Protein AF-S7Q0F7-F1 (afdb_monomer_lite)

InterPro domains:
  IPR026071 Glycosyl hydrolase family 99 [PF16317] (2-95)
  IPR026071 Glycosyl hydrolase family 99 [PTHR13572] (1-94)

pLDDT: mean 85.41, std 10.83, range [48.62, 97.38]

Structure (mmCIF, N/CA/C/O backbone):
data_AF-S7Q0F7-F1
#
_entry.id   AF-S7Q0F7-F1
#
loop_
_atom_site.group_PDB
_atom_site.id
_atom_site.type_symbol
_atom_site.label_atom_id
_atom_site.label_alt_id
_atom_site.label_comp_id
_atom_site.label_asym_id
_atom_site.label_entity_id
_atom_site.label_seq_id
_atom_site.pdbx_PDB_ins_code
_atom_site.Cartn_x
_atom_site.Cartn_y
_atom_site.Cartn_z
_atom_site.occupancy
_atom_site.B_iso_or_equiv
_atom_site.auth_seq_id
_atom_site.auth_comp_id
_atom_site.auth_asym_id
_atom_site.auth_atom_id
_atom_site.pdbx_PDB_model_num
ATOM 1 N N . MET A 1 1 ? 11.234 -5.419 -12.479 1.00 66.25 1 MET A N 1
ATOM 2 C CA . MET A 1 1 ? 10.681 -4.992 -13.775 1.00 66.25 1 MET A CA 1
ATOM 3 C C . MET A 1 1 ? 10.605 -6.228 -14.640 1.00 66.25 1 MET A C 1
ATOM 5 O O . MET A 1 1 ? 11.623 -6.896 -14.781 1.00 66.25 1 MET A O 1
ATOM 9 N N . VAL A 1 2 ? 9.409 -6.587 -15.098 1.00 72.50 2 VAL A N 1
ATOM 10 C CA . VAL A 1 2 ? 9.224 -7.758 -15.961 1.00 72.50 2 VAL A CA 1
ATOM 11 C C . VAL A 1 2 ? 9.610 -7.333 -17.380 1.00 72.50 2 VAL A C 1
ATOM 13 O O . VAL A 1 2 ? 9.079 -6.324 -17.850 1.00 72.50 2 VAL A O 1
ATOM 16 N N . PRO A 1 3 ? 10.566 -8.010 -18.039 1.00 83.06 3 PRO A N 1
ATOM 17 C CA . PRO A 1 3 ? 10.947 -7.662 -19.401 1.00 83.06 3 PRO A CA 1
ATOM 18 C C . PRO A 1 3 ? 9.772 -7.888 -20.354 1.00 83.06 3 PRO A C 1
ATOM 20 O O . PRO A 1 3 ? 8.900 -8.726 -20.108 1.00 83.06 3 PRO A O 1
ATOM 23 N N . HIS A 1 4 ? 9.762 -7.157 -21.466 1.00 88.19 4 HIS A N 1
ATOM 24 C CA . HIS A 1 4 ? 8.824 -7.462 -22.537 1.00 88.19 4 HIS A CA 1
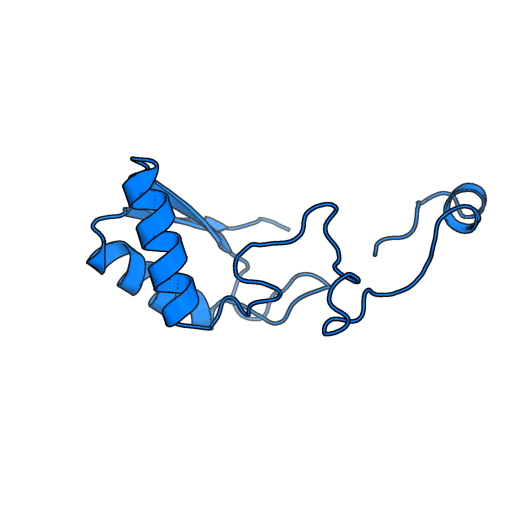ATOM 25 C C . HIS A 1 4 ? 9.093 -8.888 -23.053 1.00 88.19 4 HIS A C 1
ATOM 27 O O . HIS A 1 4 ? 10.245 -9.304 -23.166 1.00 88.19 4 HIS A O 1
ATOM 33 N N . TRP A 1 5 ? 8.034 -9.642 -23.357 1.00 90.44 5 TRP A N 1
ATOM 34 C CA . TRP A 1 5 ? 8.135 -11.057 -23.740 1.00 90.44 5 TRP A CA 1
ATOM 35 C C . TRP A 1 5 ? 8.909 -11.277 -25.054 1.00 90.44 5 TRP A C 1
ATOM 37 O O . TRP A 1 5 ? 9.568 -12.299 -25.213 1.00 90.44 5 TRP A O 1
ATOM 47 N N . ASP A 1 6 ? 8.853 -10.315 -25.981 1.00 93.62 6 ASP A N 1
ATOM 48 C CA . ASP A 1 6 ? 9.721 -10.252 -27.165 1.00 93.62 6 ASP A CA 1
ATOM 49 C C . ASP A 1 6 ? 11.067 -9.587 -26.803 1.00 93.62 6 ASP A C 1
ATOM 51 O O . ASP A 1 6 ? 11.067 -8.401 -26.435 1.00 93.62 6 ASP A O 1
ATOM 55 N N . PRO A 1 7 ? 12.207 -10.294 -26.948 1.00 89.75 7 PRO A N 1
ATOM 56 C CA . PRO A 1 7 ? 13.535 -9.768 -26.639 1.00 89.75 7 PRO A CA 1
ATOM 57 C C . PRO A 1 7 ? 13.940 -8.539 -27.462 1.00 89.75 7 PRO A C 1
ATOM 59 O O . PRO A 1 7 ? 14.650 -7.677 -26.945 1.00 89.75 7 PRO A O 1
ATOM 62 N N . ILE A 1 8 ? 13.497 -8.440 -28.722 1.00 91.44 8 ILE A N 1
ATOM 63 C CA . ILE A 1 8 ? 13.833 -7.314 -29.609 1.00 91.44 8 ILE A CA 1
ATOM 64 C C . ILE A 1 8 ? 13.200 -6.039 -29.060 1.00 91.44 8 ILE A C 1
ATOM 66 O O . ILE A 1 8 ? 13.851 -5.001 -28.950 1.00 91.44 8 ILE A O 1
ATOM 70 N N . ILE A 1 9 ? 11.934 -6.141 -28.661 1.00 88.50 9 ILE A N 1
ATOM 71 C CA . ILE A 1 9 ? 11.194 -5.038 -28.057 1.00 88.50 9 ILE A CA 1
ATOM 72 C C . ILE A 1 9 ? 11.755 -4.734 -26.662 1.00 88.50 9 ILE A C 1
ATOM 74 O O . ILE A 1 9 ? 11.980 -3.570 -26.338 1.00 88.50 9 ILE A O 1
ATOM 78 N N . SER A 1 10 ? 12.069 -5.753 -25.854 1.00 86.88 10 SER A N 1
ATOM 79 C CA . SER A 1 10 ? 12.635 -5.557 -24.512 1.00 86.88 10 SER A CA 1
ATOM 80 C C . SER A 1 10 ? 13.952 -4.779 -24.528 1.00 86.88 10 SER A C 1
ATOM 82 O O . SER A 1 10 ? 14.172 -3.961 -23.640 1.00 86.88 10 SER A O 1
ATOM 84 N N . ALA A 1 11 ? 14.806 -4.995 -25.534 1.00 87.56 11 ALA A N 1
ATOM 85 C CA . ALA A 1 11 ? 16.080 -4.289 -25.675 1.00 87.56 11 ALA A CA 1
ATOM 86 C C . ALA A 1 11 ? 15.922 -2.783 -25.966 1.00 87.56 11 ALA A C 1
ATOM 88 O O . ALA A 1 11 ? 16.869 -2.023 -25.774 1.00 87.56 11 ALA A O 1
ATOM 89 N N . SER A 1 12 ? 14.741 -2.346 -26.421 1.00 88.88 12 SER A N 1
ATOM 90 C CA . SER A 1 12 ? 14.444 -0.929 -26.680 1.00 88.88 12 SER A CA 1
ATOM 91 C C . SER A 1 12 ? 14.020 -0.144 -25.430 1.00 88.88 12 SER A C 1
ATOM 93 O O . SER A 1 12 ? 14.009 1.086 -25.459 1.00 88.88 12 SER A O 1
ATOM 95 N N . TYR 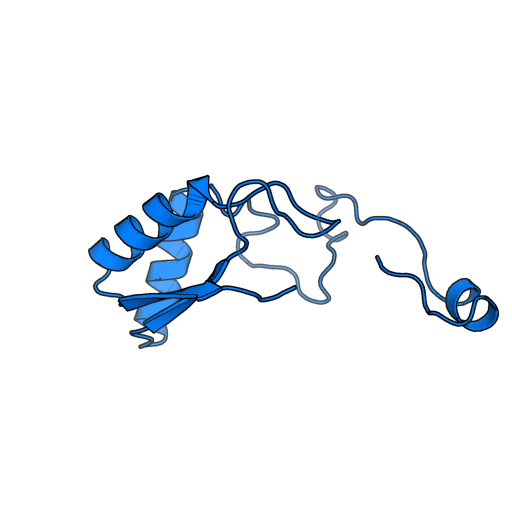A 1 13 ? 13.702 -0.833 -24.328 1.00 84.56 13 TYR A N 1
ATOM 96 C CA . TYR A 1 13 ? 13.287 -0.217 -23.069 1.00 84.56 13 TYR A CA 1
ATOM 97 C C . TYR A 1 13 ? 14.432 -0.158 -22.057 1.00 84.56 13 TYR A C 1
ATOM 99 O O . TYR A 1 13 ? 15.317 -1.017 -22.028 1.00 84.56 13 TYR A O 1
ATOM 107 N N . ALA A 1 14 ? 14.393 0.853 -21.183 1.00 82.69 14 ALA A N 1
ATOM 108 C CA . ALA A 1 14 ? 15.300 0.924 -20.045 1.00 82.69 14 ALA A CA 1
ATOM 109 C C . ALA A 1 14 ? 15.185 -0.358 -19.212 1.00 82.69 14 ALA A C 1
ATOM 111 O O . ALA A 1 14 ? 14.086 -0.859 -18.985 1.00 82.69 14 ALA A O 1
ATOM 112 N N . CYS A 1 15 ? 16.320 -0.883 -18.762 1.00 72.31 15 CYS A N 1
ATOM 113 C CA . CYS A 1 15 ? 16.400 -2.096 -17.959 1.00 72.31 15 CYS A CA 1
ATOM 114 C C . CYS A 1 15 ? 17.141 -1.798 -16.653 1.00 72.31 15 CYS A C 1
ATOM 116 O O . CYS A 1 15 ? 18.107 -1.038 -16.641 1.00 72.31 15 CYS A O 1
ATOM 118 N N . GLY A 1 16 ? 16.694 -2.404 -15.554 1.00 76.81 16 GLY A N 1
ATOM 119 C CA . GLY A 1 16 ? 17.247 -2.173 -14.219 1.00 76.81 16 GLY A CA 1
ATOM 120 C C . GLY A 1 16 ? 16.174 -2.162 -13.134 1.00 76.81 16 GLY A C 1
ATOM 121 O O . GLY A 1 16 ? 14.981 -2.305 -13.410 1.00 76.81 16 GLY A O 1
ATOM 122 N N . ARG A 1 17 ? 16.608 -2.025 -11.880 1.00 78.06 17 ARG A N 1
ATOM 123 C CA . ARG A 1 17 ? 15.733 -1.740 -10.738 1.00 78.06 17 ARG A CA 1
ATOM 124 C C . ARG A 1 17 ? 15.894 -0.268 -10.370 1.00 78.06 17 ARG A C 1
ATOM 126 O O . ARG A 1 17 ? 17.016 0.230 -10.354 1.00 78.06 17 ARG A O 1
ATOM 133 N N . HIS A 1 18 ? 14.781 0.380 -10.052 1.00 81.50 18 HIS A N 1
ATOM 134 C CA . HIS A 1 18 ? 14.799 1.684 -9.398 1.00 81.50 18 HIS A CA 1
ATOM 135 C C . HIS A 1 18 ? 15.546 1.580 -8.062 1.00 81.50 18 HIS A C 1
ATOM 137 O O . HIS A 1 18 ? 15.435 0.562 -7.373 1.00 81.50 18 HIS A O 1
ATOM 143 N N . SER A 1 19 ? 16.302 2.616 -7.710 1.00 73.38 19 SER A N 1
ATOM 144 C CA . SER A 1 19 ? 17.099 2.708 -6.486 1.00 73.38 19 SER A CA 1
ATOM 145 C C . SER A 1 19 ? 16.663 3.909 -5.629 1.00 73.38 19 SER A C 1
ATOM 147 O O . SER A 1 19 ? 17.347 4.941 -5.595 1.00 73.38 19 SER A O 1
ATOM 149 N N . PRO A 1 20 ? 15.553 3.787 -4.874 1.00 66.56 20 PRO A N 1
ATOM 150 C CA . PRO A 1 20 ? 15.279 4.694 -3.760 1.00 66.56 20 PRO A CA 1
ATOM 151 C C . PRO A 1 20 ? 16.445 4.554 -2.759 1.00 66.56 20 PRO A C 1
ATOM 153 O O . PRO A 1 20 ? 16.802 3.421 -2.432 1.00 66.56 20 PRO A O 1
ATOM 156 N N . PRO A 1 21 ? 17.102 5.640 -2.304 1.00 61.62 21 PRO A N 1
ATOM 157 C CA . PRO A 1 21 ? 16.498 6.925 -1.960 1.00 61.62 21 PRO A CA 1
ATOM 158 C C . PRO A 1 21 ? 16.854 8.088 -2.900 1.00 61.62 21 PRO A C 1
ATOM 160 O O . PRO A 1 21 ? 16.732 9.243 -2.489 1.00 61.62 21 PRO A O 1
ATOM 163 N N . HIS A 1 22 ? 17.291 7.847 -4.145 1.00 64.38 22 HIS A N 1
ATOM 164 C CA . HIS A 1 22 ? 17.405 8.963 -5.088 1.00 64.38 22 HIS A CA 1
ATOM 165 C C . HIS A 1 22 ? 15.990 9.537 -5.322 1.00 64.38 22 HIS A C 1
ATOM 167 O O . HIS A 1 22 ? 15.121 8.805 -5.796 1.00 64.38 22 HIS A O 1
ATOM 173 N N . PRO A 1 23 ? 15.716 10.819 -5.003 1.00 62.41 23 PRO A N 1
ATOM 174 C CA . PRO A 1 23 ? 14.353 11.346 -4.843 1.00 62.41 23 PRO A CA 1
ATOM 175 C C . PRO A 1 23 ? 13.520 11.403 -6.134 1.00 62.41 23 PRO A C 1
ATOM 177 O O . PRO A 1 23 ? 12.423 11.932 -6.130 1.00 62.41 23 PRO A O 1
ATOM 180 N N . HIS A 1 24 ? 14.036 10.907 -7.256 1.00 68.44 24 HIS A N 1
ATOM 181 C CA . HIS A 1 24 ? 13.334 10.855 -8.542 1.00 68.44 24 HIS A CA 1
ATOM 182 C C . HIS A 1 24 ? 13.395 9.456 -9.181 1.00 68.44 24 HIS A C 1
ATOM 184 O O . HIS A 1 24 ? 12.987 9.300 -10.326 1.00 68.44 24 HIS A O 1
ATOM 190 N N . ASP A 1 25 ? 13.923 8.448 -8.475 1.00 82.31 25 ASP A N 1
ATOM 191 C CA . ASP A 1 25 ? 14.065 7.085 -8.992 1.00 82.31 25 ASP A CA 1
ATOM 192 C C . ASP A 1 25 ? 13.134 6.118 -8.249 1.00 82.31 25 ASP A C 1
ATOM 194 O O . ASP A 1 25 ? 13.543 5.347 -7.378 1.00 82.31 25 ASP A O 1
ATOM 198 N N . LEU A 1 26 ? 11.843 6.214 -8.579 1.00 82.75 26 LEU A N 1
ATOM 199 C CA . LEU A 1 26 ? 10.782 5.341 -8.083 1.00 82.75 26 LEU A CA 1
ATOM 200 C C . LEU A 1 26 ? 10.172 4.552 -9.240 1.00 82.75 26 LEU A C 1
ATOM 202 O O . LEU A 1 26 ? 10.055 5.053 -10.355 1.00 82.75 26 LEU A O 1
ATOM 206 N N . GLY A 1 27 ? 9.679 3.348 -8.941 1.00 85.19 27 GLY A N 1
ATOM 207 C CA . GLY A 1 27 ? 8.874 2.538 -9.866 1.00 85.19 27 GLY A CA 1
ATOM 208 C C . GLY A 1 27 ? 7.454 3.065 -10.073 1.00 85.19 27 GLY A C 1
ATOM 209 O O . GLY A 1 27 ? 6.510 2.283 -10.092 1.00 85.19 27 GLY A O 1
ATOM 210 N N . SER A 1 28 ? 7.295 4.382 -10.168 1.00 85.31 28 SER A N 1
ATOM 211 C CA . SER A 1 28 ? 6.026 5.087 -10.316 1.00 85.31 28 SER A CA 1
ATOM 212 C C . SER A 1 28 ? 6.230 6.302 -11.214 1.00 85.31 28 SER A C 1
ATOM 214 O O . SER A 1 28 ? 7.236 6.999 -11.108 1.00 85.31 28 SER A O 1
ATOM 216 N N . SER A 1 29 ? 5.253 6.593 -12.073 1.00 89.38 29 SER A N 1
ATOM 217 C CA . SER A 1 29 ? 5.238 7.836 -12.858 1.00 89.38 29 SER A CA 1
ATOM 218 C C . SER A 1 29 ? 4.926 9.075 -12.009 1.00 89.38 29 SER A C 1
ATOM 220 O O . SER A 1 29 ? 5.143 10.193 -12.468 1.00 89.38 29 SER A O 1
ATOM 222 N N . PHE A 1 30 ? 4.417 8.883 -10.789 1.00 88.38 30 PHE A N 1
ATOM 223 C CA . PHE A 1 30 ? 4.082 9.944 -9.840 1.00 88.38 30 PHE A CA 1
ATOM 224 C C . PHE A 1 30 ? 4.966 9.861 -8.600 1.00 88.38 30 PHE A C 1
ATOM 226 O O . PHE A 1 30 ? 5.263 8.766 -8.112 1.00 88.38 30 PHE A O 1
ATOM 233 N N . TYR A 1 31 ? 5.329 11.024 -8.063 1.00 87.81 31 TYR A N 1
ATOM 234 C CA . TYR A 1 31 ? 5.985 11.119 -6.767 1.00 87.81 31 TYR A CA 1
ATOM 235 C C . TYR A 1 31 ? 4.939 11.272 -5.660 1.00 87.81 31 TYR A C 1
ATOM 237 O O . TYR A 1 31 ? 3.999 12.053 -5.797 1.00 87.81 31 TYR A O 1
ATOM 245 N N . LEU A 1 32 ? 5.092 10.503 -4.584 1.00 89.19 32 LEU A N 1
ATOM 246 C CA . LEU A 1 32 ? 4.149 10.469 -3.467 1.00 89.19 32 LEU A CA 1
ATOM 247 C C . LEU A 1 32 ? 4.452 11.614 -2.495 1.00 89.19 32 LEU A C 1
ATOM 249 O O . LEU A 1 32 ? 5.618 11.884 -2.213 1.00 89.19 32 LEU A O 1
ATOM 253 N N . GLU A 1 33 ? 3.419 12.250 -1.940 1.00 91.06 33 GLU A N 1
ATOM 254 C CA . GLU A 1 33 ? 3.581 13.319 -0.939 1.00 91.06 33 GLU A CA 1
ATOM 255 C C . GLU A 1 33 ? 4.296 12.820 0.328 1.00 91.06 33 GLU A C 1
ATOM 257 O O . GLU A 1 33 ? 5.164 13.504 0.863 1.00 91.06 33 GLU A O 1
ATOM 262 N N . LEU A 1 34 ? 4.026 11.573 0.729 1.00 90.50 34 LEU A N 1
ATOM 263 C CA . LEU A 1 34 ? 4.701 10.888 1.839 1.00 90.50 34 LEU A CA 1
ATOM 264 C C . LEU A 1 34 ? 6.105 10.359 1.478 1.00 90.50 34 LEU A C 1
ATOM 266 O O . LEU A 1 34 ? 6.758 9.720 2.301 1.00 90.50 34 LEU A O 1
ATOM 270 N N . GLY A 1 35 ? 6.581 10.601 0.252 1.00 89.25 35 GLY A N 1
ATOM 271 C CA . GLY A 1 35 ? 7.853 10.085 -0.249 1.00 89.25 35 GLY A CA 1
ATOM 272 C C . GLY A 1 35 ? 7.887 8.553 -0.387 1.00 89.25 35 GLY A C 1
ATOM 273 O O . GLY A 1 35 ? 6.843 7.898 -0.395 1.00 89.25 35 GLY A O 1
ATOM 274 N N . PRO A 1 36 ? 9.079 7.949 -0.548 1.00 88.94 36 PRO A N 1
ATOM 275 C CA . PRO A 1 36 ? 9.245 6.499 -0.505 1.00 88.94 36 PRO A CA 1
ATOM 276 C C . PRO A 1 36 ? 9.084 5.987 0.932 1.00 88.94 36 PRO A C 1
ATOM 278 O O . PRO A 1 36 ? 10.038 5.986 1.709 1.00 88.94 36 PRO A O 1
ATOM 281 N N . TYR A 1 37 ? 7.874 5.556 1.277 1.00 89.81 37 TYR A N 1
ATOM 282 C CA . TYR A 1 37 ? 7.538 5.034 2.600 1.00 89.81 37 TYR A CA 1
ATOM 283 C C . TYR A 1 37 ? 7.504 3.500 2.646 1.00 89.81 37 TYR A C 1
ATOM 285 O O . TYR A 1 37 ? 7.323 2.825 1.631 1.00 89.81 37 TYR A O 1
ATOM 293 N N . GLY A 1 38 ? 7.640 2.947 3.853 1.00 87.12 38 GLY A N 1
ATOM 294 C CA . GLY A 1 38 ? 7.386 1.535 4.134 1.00 87.12 38 GLY A CA 1
ATOM 295 C C . GLY A 1 38 ? 5.958 1.335 4.634 1.00 87.12 38 GLY A C 1
ATOM 296 O O . GLY A 1 38 ? 5.518 2.030 5.544 1.00 87.12 38 GLY A O 1
ATOM 297 N N . SER A 1 39 ? 5.228 0.368 4.079 1.00 87.50 39 SER A N 1
ATOM 298 C CA . SER A 1 39 ? 3.841 0.082 4.492 1.00 87.50 39 SER A CA 1
ATOM 299 C C . SER A 1 39 ? 3.711 -0.463 5.922 1.00 87.50 39 SER A C 1
ATOM 301 O O . SER A 1 39 ? 2.601 -0.572 6.430 1.00 87.50 39 SER A O 1
ATOM 303 N N . TRP A 1 40 ? 4.827 -0.821 6.562 1.00 85.31 40 TRP A N 1
ATOM 304 C CA . TRP A 1 40 ? 4.884 -1.252 7.960 1.00 85.31 40 TRP A CA 1
ATOM 305 C C . TRP A 1 40 ? 4.947 -0.091 8.959 1.00 85.31 40 TRP A C 1
ATOM 307 O O . TRP A 1 40 ? 4.842 -0.325 10.162 1.00 85.31 40 TRP A O 1
ATOM 317 N N . ASP A 1 41 ? 5.168 1.142 8.494 1.00 92.31 41 ASP A N 1
ATOM 318 C CA . ASP A 1 41 ? 5.282 2.301 9.372 1.00 92.31 41 ASP A CA 1
ATOM 319 C C . ASP A 1 41 ? 3.894 2.689 9.928 1.00 92.31 41 ASP A C 1
ATOM 321 O O . ASP A 1 41 ? 2.978 2.994 9.154 1.00 92.31 41 ASP A O 1
ATOM 325 N N . PRO A 1 42 ? 3.703 2.685 11.260 1.00 92.19 42 PRO A N 1
ATOM 326 C CA . PRO A 1 42 ? 2.414 2.996 11.864 1.00 92.19 42 PRO A CA 1
ATOM 327 C C . PRO A 1 42 ? 1.952 4.438 11.616 1.00 92.19 42 PRO A C 1
ATOM 329 O O . PRO A 1 42 ? 0.744 4.673 11.575 1.00 92.19 42 PRO A O 1
ATOM 332 N N . ASP A 1 43 ? 2.860 5.402 11.450 1.00 94.69 43 ASP A N 1
ATOM 333 C CA . ASP A 1 43 ? 2.478 6.791 11.171 1.00 94.69 43 ASP A CA 1
ATOM 334 C C . ASP A 1 43 ? 1.927 6.926 9.750 1.00 94.69 43 ASP A C 1
ATOM 336 O O . ASP A 1 43 ? 0.910 7.585 9.531 1.00 94.69 43 ASP A O 1
ATOM 340 N N . ILE A 1 44 ? 2.510 6.189 8.805 1.00 95.56 44 ILE A N 1
ATOM 341 C CA . ILE A 1 44 ? 2.020 6.098 7.427 1.00 95.56 44 ILE A CA 1
ATOM 342 C C . ILE A 1 44 ? 0.656 5.405 7.363 1.00 95.56 44 ILE A C 1
ATOM 344 O O . ILE A 1 44 ? -0.235 5.854 6.640 1.00 95.56 44 ILE A O 1
ATOM 348 N N . LEU A 1 45 ? 0.449 4.334 8.139 1.00 94.81 45 LEU A N 1
ATOM 349 C CA . LEU A 1 45 ? -0.856 3.671 8.216 1.00 94.81 45 LEU A CA 1
ATOM 350 C C . LEU A 1 45 ? -1.946 4.621 8.722 1.00 94.81 45 LEU A C 1
ATOM 352 O O . LEU A 1 45 ? -3.035 4.660 8.150 1.00 94.81 45 LEU A O 1
ATOM 356 N N . ARG A 1 46 ? -1.658 5.408 9.765 1.00 96.12 46 ARG A N 1
ATOM 357 C CA . ARG A 1 46 ? -2.593 6.418 10.284 1.00 96.12 46 ARG A CA 1
ATOM 358 C C . ARG A 1 46 ? -2.902 7.484 9.245 1.00 96.12 46 ARG A C 1
ATOM 360 O O . ARG A 1 46 ? -4.068 7.822 9.069 1.00 96.12 46 ARG A O 1
ATOM 367 N N . GLU A 1 47 ? -1.884 7.965 8.542 1.00 97.06 47 GLU A N 1
ATOM 368 C CA . GLU A 1 47 ? -2.045 8.967 7.492 1.00 97.06 47 GLU A CA 1
ATOM 369 C C . GLU A 1 47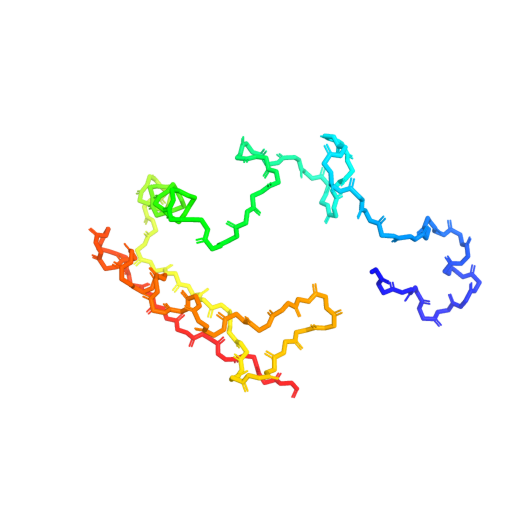 ? -2.936 8.453 6.353 1.00 97.06 47 GLU A C 1
ATOM 371 O O . GLU A 1 47 ? -3.881 9.126 5.946 1.00 97.06 47 GLU A O 1
ATOM 376 N N . HIS A 1 48 ? -2.747 7.207 5.913 1.00 96.69 48 HIS A N 1
ATOM 377 C CA . HIS A 1 48 ? -3.642 6.587 4.936 1.00 96.69 48 HIS A CA 1
ATOM 378 C C . HIS A 1 48 ? -5.085 6.456 5.438 1.00 96.69 48 HIS A C 1
ATOM 380 O O . HIS A 1 48 ? -6.019 6.714 4.678 1.00 96.69 48 HIS A O 1
ATOM 386 N N . MET A 1 49 ? -5.307 6.095 6.707 1.00 96.50 49 MET A N 1
ATOM 387 C CA . MET A 1 49 ? -6.668 6.060 7.256 1.00 96.50 49 MET A CA 1
ATOM 388 C C . MET A 1 49 ? -7.288 7.4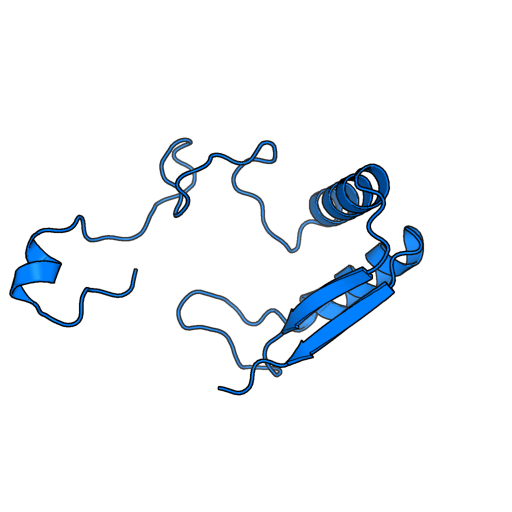61 7.327 1.00 96.50 49 MET A C 1
ATOM 390 O O . MET A 1 49 ? -8.472 7.607 7.020 1.00 96.50 49 MET A O 1
ATOM 394 N N . THR A 1 50 ? -6.509 8.495 7.661 1.00 97.19 50 THR A N 1
ATOM 395 C CA . THR A 1 50 ? -6.949 9.899 7.597 1.00 97.19 50 THR A CA 1
ATOM 396 C C . THR A 1 50 ? -7.384 10.269 6.179 1.00 97.19 50 THR A C 1
ATOM 398 O O . THR A 1 50 ? -8.513 10.721 5.995 1.00 97.19 50 THR A O 1
ATOM 401 N N . GLN A 1 51 ? -6.562 9.974 5.168 1.00 97.12 51 GLN A N 1
ATOM 402 C CA . GLN A 1 51 ? -6.881 10.228 3.757 1.00 97.12 51 GLN A CA 1
ATOM 403 C C . GLN A 1 51 ? -8.180 9.531 3.320 1.00 97.12 51 GLN A C 1
ATOM 405 O O . GLN A 1 51 ? -9.022 10.134 2.654 1.00 97.12 51 GLN A O 1
ATOM 410 N N . LEU A 1 52 ? -8.397 8.277 3.735 1.00 97.25 52 LEU A N 1
ATOM 411 C CA . LEU A 1 52 ? -9.645 7.555 3.456 1.00 97.25 52 LEU A CA 1
ATOM 412 C C . LEU A 1 52 ? -10.862 8.236 4.102 1.00 97.25 52 LEU A C 1
ATOM 414 O O . LEU A 1 52 ? -11.916 8.336 3.469 1.00 97.25 52 LEU A O 1
ATOM 418 N N . LYS A 1 53 ? -10.730 8.740 5.336 1.00 96.50 53 LYS A N 1
ATOM 419 C CA . LYS A 1 53 ? -11.807 9.474 6.021 1.00 96.50 53 LYS A CA 1
ATOM 420 C C . LYS A 1 53 ? -12.141 10.786 5.334 1.00 96.50 53 LYS A C 1
ATOM 422 O O . LYS A 1 53 ? -13.324 11.076 5.159 1.00 96.50 53 LYS A O 1
ATOM 427 N N . GLU A 1 54 ? -11.130 11.554 4.946 1.00 97.38 54 GLU A N 1
ATOM 428 C CA . GLU A 1 54 ? -11.307 12.817 4.224 1.00 97.38 54 GLU A CA 1
ATOM 429 C C . GLU A 1 54 ? -11.960 12.597 2.855 1.00 97.38 54 GLU A C 1
ATOM 431 O O . GLU A 1 54 ? -12.815 13.379 2.441 1.00 97.38 54 GLU A O 1
ATOM 436 N N . ALA A 1 55 ? -11.649 11.475 2.202 1.00 97.38 55 ALA A N 1
ATOM 437 C CA . ALA A 1 55 ? -12.289 11.040 0.965 1.00 97.38 55 ALA A CA 1
ATOM 438 C C . ALA A 1 55 ? -13.695 10.429 1.158 1.00 97.38 55 ALA A C 1
ATOM 440 O O . ALA A 1 55 ? -14.308 9.994 0.183 1.00 97.38 55 ALA A O 1
ATOM 441 N N . ALA A 1 56 ? -14.215 10.377 2.391 1.00 96.50 56 ALA A N 1
ATOM 442 C CA . ALA A 1 56 ? -15.484 9.735 2.749 1.00 96.50 56 ALA A CA 1
ATOM 443 C C . ALA A 1 56 ? -15.576 8.245 2.348 1.00 96.50 56 ALA A C 1
ATOM 445 O O . ALA A 1 56 ? -16.659 7.725 2.071 1.00 96.50 56 ALA A O 1
ATOM 446 N N . ILE A 1 57 ? -14.442 7.539 2.350 1.00 97.06 57 ILE A N 1
ATOM 447 C CA . ILE A 1 57 ? -14.353 6.104 2.076 1.00 97.06 57 ILE A CA 1
ATOM 448 C C . ILE A 1 57 ? -14.484 5.336 3.394 1.00 97.06 57 ILE A C 1
ATOM 450 O O . ILE A 1 57 ? -13.745 5.567 4.350 1.00 97.06 57 ILE A O 1
ATOM 454 N N . SER A 1 58 ? -15.426 4.394 3.448 1.00 94.38 58 SER A N 1
ATOM 455 C CA . SER A 1 58 ? -15.704 3.585 4.642 1.00 94.38 58 SER A CA 1
ATOM 456 C C . SER A 1 58 ? -15.174 2.154 4.566 1.00 94.38 58 SER A C 1
ATOM 458 O O . SER A 1 58 ? -15.233 1.443 5.569 1.00 94.38 58 SER A O 1
ATOM 460 N N . THR A 1 59 ? -14.670 1.710 3.411 1.00 94.88 59 THR A N 1
ATOM 461 C CA . THR A 1 59 ? -14.217 0.329 3.210 1.00 94.88 59 THR A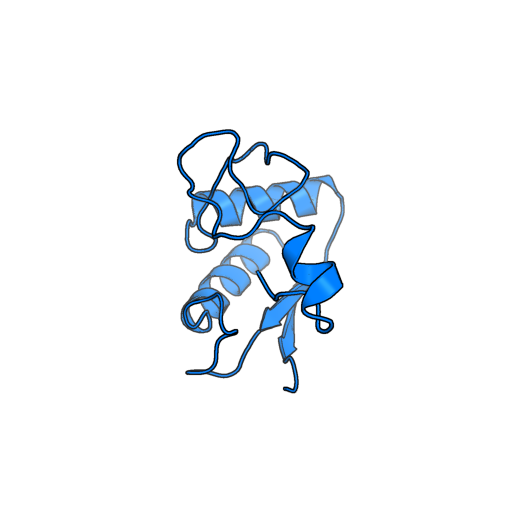 CA 1
ATOM 462 C C . THR A 1 59 ? -12.872 0.271 2.495 1.00 94.88 59 THR A C 1
ATOM 464 O O . THR A 1 59 ? -12.707 0.859 1.429 1.00 94.88 59 THR A O 1
ATOM 467 N N . LEU A 1 60 ? -11.934 -0.483 3.068 1.00 94.25 60 LEU A N 1
ATOM 468 C CA . LEU A 1 60 ? -10.624 -0.797 2.506 1.00 94.25 60 LEU A CA 1
ATOM 469 C C . LEU A 1 60 ? -10.582 -2.280 2.123 1.00 94.25 60 LEU A C 1
ATOM 471 O O . LEU A 1 60 ? -10.801 -3.145 2.969 1.00 94.25 60 LEU A O 1
ATOM 475 N N . VAL A 1 61 ? -10.266 -2.585 0.865 1.00 93.75 61 VAL A N 1
ATOM 476 C CA . VAL A 1 61 ? -9.978 -3.959 0.431 1.00 93.75 61 VAL A CA 1
ATOM 477 C C . VAL A 1 61 ? -8.465 -4.148 0.419 1.00 93.75 61 VAL A C 1
ATOM 479 O O . VAL A 1 61 ? -7.768 -3.562 -0.407 1.00 93.75 61 VAL A O 1
ATOM 482 N N . LEU A 1 62 ? -7.960 -4.946 1.355 1.00 90.19 62 LEU A N 1
ATOM 483 C CA . LEU A 1 62 ? -6.548 -5.275 1.480 1.00 90.19 62 LEU A CA 1
ATOM 484 C C . LEU A 1 62 ? -6.213 -6.448 0.562 1.00 90.19 62 LEU A C 1
ATOM 486 O O . LEU A 1 62 ? -6.764 -7.538 0.714 1.00 90.19 62 LEU A O 1
ATOM 490 N N . PHE A 1 63 ? -5.290 -6.227 -0.369 1.00 85.62 63 PHE A N 1
ATOM 491 C CA . PHE A 1 63 ? -4.735 -7.299 -1.183 1.00 85.62 63 PHE A CA 1
ATOM 492 C C . PHE A 1 63 ? -3.744 -8.112 -0.348 1.00 85.62 63 PHE A C 1
ATOM 494 O O . PHE A 1 63 ? -2.816 -7.544 0.229 1.00 85.62 63 PHE A O 1
ATOM 501 N N . TRP A 1 64 ? -3.954 -9.423 -0.267 1.00 85.44 64 TRP A N 1
ATOM 502 C CA . TRP A 1 64 ? -3.201 -10.299 0.626 1.00 85.44 64 TRP A CA 1
ATOM 503 C C . TRP A 1 64 ? -2.780 -11.595 -0.065 1.00 85.44 64 TRP A C 1
ATOM 505 O O . TRP A 1 64 ? -3.539 -12.185 -0.841 1.00 85.44 64 TRP A O 1
ATOM 515 N N . TYR A 1 65 ? -1.568 -12.036 0.268 1.00 80.69 65 TYR A N 1
ATOM 516 C CA . TYR A 1 65 ? -1.017 -13.331 -0.109 1.00 80.69 65 TYR A CA 1
ATOM 517 C C . TYR A 1 65 ? -0.988 -14.260 1.108 1.00 80.69 65 TYR A C 1
ATOM 519 O O . TYR A 1 65 ? -0.732 -13.778 2.212 1.00 80.69 65 TYR A O 1
ATOM 527 N N . PRO A 1 66 ? -1.199 -15.577 0.924 1.00 80.75 66 PRO A N 1
ATOM 528 C CA . PRO A 1 66 ? -1.099 -16.540 2.013 1.00 80.75 66 PRO A CA 1
ATOM 529 C C . PRO A 1 66 ? 0.246 -16.494 2.752 1.00 80.75 66 PRO A C 1
ATOM 531 O O . PRO A 1 66 ? 1.260 -16.117 2.158 1.00 80.75 66 PRO A O 1
ATOM 534 N N . PRO A 1 67 ? 0.300 -16.940 4.020 1.00 78.94 67 PRO A N 1
ATOM 535 C CA . PRO A 1 67 ? 1.524 -16.893 4.809 1.00 78.94 67 PRO A CA 1
ATOM 536 C C . PRO A 1 67 ? 2.666 -17.650 4.123 1.00 78.94 67 PRO A C 1
ATOM 538 O O . PRO A 1 67 ? 2.489 -18.771 3.644 1.00 78.94 67 PRO A O 1
ATOM 541 N N . GLY A 1 68 ? 3.846 -17.031 4.077 1.00 76.69 68 GLY A N 1
ATOM 542 C CA . GLY A 1 68 ? 5.024 -17.583 3.399 1.00 76.69 68 GLY A CA 1
ATOM 543 C C . GLY A 1 68 ? 5.018 -17.444 1.872 1.00 76.69 68 GLY A C 1
ATOM 544 O O . GLY A 1 68 ? 5.970 -17.888 1.235 1.00 76.69 68 GLY A O 1
ATOM 545 N N . ILE A 1 69 ? 3.989 -16.819 1.288 1.00 77.38 69 ILE A N 1
ATOM 546 C CA . ILE A 1 69 ? 3.920 -16.469 -0.133 1.00 77.38 69 ILE A CA 1
ATOM 547 C C . ILE A 1 69 ? 4.054 -14.951 -0.274 1.00 77.38 69 ILE A C 1
ATOM 549 O O . ILE A 1 69 ? 3.416 -14.182 0.442 1.00 77.38 69 ILE A O 1
ATOM 553 N N . ALA A 1 70 ? 4.877 -14.524 -1.223 1.00 77.38 70 ALA A N 1
ATOM 554 C CA . ALA A 1 70 ? 4.985 -13.141 -1.660 1.00 77.38 70 ALA A CA 1
ATOM 555 C C . ALA A 1 70 ? 5.106 -13.111 -3.187 1.00 77.38 70 ALA A C 1
ATOM 557 O O . ALA A 1 70 ? 5.395 -14.138 -3.808 1.00 77.38 70 ALA A O 1
ATOM 558 N N . ASP A 1 71 ? 4.872 -11.949 -3.793 1.00 74.62 71 ASP A N 1
ATOM 559 C CA . ASP A 1 71 ? 5.247 -11.758 -5.193 1.00 74.62 71 ASP A CA 1
ATOM 560 C C . ASP A 1 71 ? 6.785 -11.736 -5.336 1.00 74.62 71 ASP A C 1
ATOM 562 O O . ASP A 1 71 ? 7.511 -11.536 -4.361 1.00 74.62 71 ASP A O 1
ATOM 566 N N . ASP A 1 72 ? 7.300 -11.907 -6.559 1.00 72.38 72 ASP A N 1
ATOM 567 C CA . ASP A 1 72 ? 8.749 -11.908 -6.861 1.00 72.38 72 ASP A CA 1
ATOM 568 C C . ASP A 1 72 ? 9.477 -10.601 -6.463 1.00 72.38 72 ASP A C 1
ATOM 570 O O . ASP A 1 72 ? 10.700 -10.464 -6.600 1.00 72.38 72 ASP A O 1
ATOM 574 N N . ASN A 1 73 ? 8.721 -9.600 -6.019 1.00 72.94 73 ASN A N 1
ATOM 575 C CA . ASN A 1 73 ? 9.137 -8.239 -5.763 1.00 72.94 73 ASN A CA 1
ATOM 576 C C . ASN A 1 73 ? 8.985 -7.820 -4.291 1.00 72.94 73 ASN A C 1
ATOM 578 O O . ASN A 1 73 ? 9.337 -6.677 -3.984 1.00 72.94 73 ASN A O 1
ATOM 582 N N . ARG A 1 74 ? 8.490 -8.688 -3.400 1.00 66.69 74 ARG A N 1
ATOM 583 C CA . ARG A 1 74 ? 8.146 -8.339 -2.015 1.00 66.69 74 ARG A CA 1
ATOM 584 C C . ARG A 1 74 ? 8.571 -9.402 -1.013 1.00 66.69 74 ARG A C 1
ATOM 586 O O . ARG A 1 74 ? 8.700 -10.579 -1.328 1.00 66.69 74 ARG A O 1
ATOM 593 N N . ASP A 1 75 ? 8.708 -8.954 0.227 1.00 72.12 75 ASP A N 1
ATOM 594 C CA . ASP A 1 75 ? 8.739 -9.826 1.394 1.00 72.12 75 ASP A CA 1
ATOM 595 C C . ASP A 1 75 ? 7.304 -10.232 1.796 1.00 72.12 75 ASP A C 1
ATOM 597 O O . ASP A 1 75 ? 6.347 -9.513 1.473 1.00 72.12 75 ASP A O 1
ATOM 601 N N . PRO A 1 76 ? 7.116 -11.363 2.502 1.00 71.50 76 PRO A N 1
ATOM 602 C CA . PRO A 1 76 ? 5.812 -11.763 3.025 1.00 71.50 76 PRO A CA 1
ATOM 603 C C . PRO A 1 76 ? 5.182 -10.649 3.870 1.00 71.50 76 PRO A C 1
ATOM 605 O O . PRO A 1 76 ? 5.814 -10.114 4.777 1.00 71.50 76 PRO A O 1
ATOM 608 N N . SER A 1 77 ? 3.926 -10.304 3.585 1.00 75.69 77 SER A N 1
ATOM 609 C CA . SER A 1 77 ? 3.229 -9.171 4.214 1.00 75.69 77 SER A CA 1
ATOM 610 C C . SER A 1 77 ? 2.138 -9.586 5.206 1.00 75.69 77 SER A C 1
ATOM 612 O O . SER A 1 77 ? 1.339 -8.744 5.616 1.00 75.69 77 SER A O 1
ATOM 614 N N . ASP A 1 78 ? 2.062 -10.871 5.559 1.00 78.44 78 ASP A N 1
ATOM 615 C CA . ASP A 1 78 ? 1.027 -11.414 6.453 1.00 78.44 78 ASP A CA 1
ATOM 616 C C . ASP A 1 78 ? 1.059 -10.752 7.840 1.00 78.44 78 ASP A C 1
ATOM 618 O O . ASP A 1 78 ? 0.020 -10.369 8.377 1.00 78.44 78 ASP A O 1
ATOM 622 N N . ASP A 1 79 ? 2.262 -10.476 8.349 1.00 83.94 79 ASP A N 1
ATOM 623 C CA . ASP A 1 79 ? 2.480 -9.827 9.648 1.00 83.94 79 ASP A CA 1
ATOM 624 C C . ASP A 1 79 ? 1.898 -8.402 9.724 1.00 83.94 79 ASP A C 1
ATOM 626 O O . ASP A 1 79 ? 1.669 -7.877 10.815 1.00 83.94 79 ASP A O 1
ATOM 630 N N . LEU A 1 80 ? 1.635 -7.761 8.578 1.00 86.69 80 LEU A N 1
ATOM 631 C CA . LEU A 1 80 ? 1.061 -6.413 8.518 1.00 86.69 80 LEU A CA 1
ATOM 632 C C . LEU A 1 80 ? -0.462 -6.409 8.618 1.00 86.69 80 LEU A C 1
ATOM 634 O O . LEU A 1 80 ? -1.045 -5.381 8.969 1.00 86.69 80 LEU A O 1
ATOM 638 N N . VAL A 1 81 ? -1.119 -7.534 8.324 1.00 90.31 81 VAL A N 1
ATOM 639 C CA . VAL A 1 81 ? -2.584 -7.612 8.304 1.00 90.31 81 VAL A CA 1
ATOM 640 C C . VAL A 1 81 ? -3.183 -7.196 9.649 1.00 90.31 81 VAL A C 1
ATOM 642 O O . VAL A 1 81 ? -4.049 -6.319 9.631 1.00 90.31 81 VAL A O 1
ATOM 645 N N . PRO A 1 82 ? -2.723 -7.707 10.813 1.00 92.19 82 PRO A N 1
ATOM 646 C CA . PRO A 1 82 ? -3.283 -7.300 12.100 1.00 92.19 82 PRO A CA 1
ATOM 647 C C . PRO A 1 82 ? -3.169 -5.790 12.340 1.00 92.19 82 PRO A C 1
ATOM 649 O O . PRO A 1 82 ? -4.157 -5.150 12.690 1.00 92.19 82 PRO A O 1
ATOM 652 N N . ALA A 1 83 ? -2.005 -5.196 12.057 1.00 92.81 83 ALA A N 1
ATOM 653 C CA . ALA A 1 83 ? -1.776 -3.765 12.254 1.00 92.81 83 ALA A CA 1
ATOM 654 C C . ALA A 1 83 ? -2.696 -2.895 11.378 1.00 92.81 83 ALA A C 1
ATOM 656 O O . ALA A 1 83 ? -3.213 -1.870 11.833 1.00 92.81 83 ALA A O 1
ATOM 657 N N . ILE A 1 84 ? -2.942 -3.311 10.131 1.00 93.56 84 ILE A N 1
ATOM 658 C CA . ILE A 1 84 ? -3.851 -2.613 9.213 1.00 93.56 84 ILE A CA 1
ATOM 659 C C . ILE A 1 84 ? -5.300 -2.721 9.702 1.00 93.56 84 ILE A C 1
ATOM 661 O O . ILE A 1 84 ? -6.006 -1.711 9.720 1.00 93.56 84 ILE A O 1
ATOM 665 N N . LEU A 1 85 ? -5.743 -3.913 10.121 1.00 93.94 85 LEU A N 1
ATOM 666 C CA . LEU A 1 85 ? -7.099 -4.130 10.639 1.00 93.94 85 LEU A CA 1
ATOM 667 C C . LEU A 1 85 ? -7.352 -3.320 11.920 1.00 93.94 85 LEU A C 1
ATOM 669 O O . LEU A 1 85 ? -8.386 -2.658 12.030 1.00 93.94 85 LEU A O 1
ATOM 673 N N . ASP A 1 86 ? -6.390 -3.310 12.845 1.00 95.12 86 ASP A N 1
ATOM 674 C CA . ASP A 1 86 ? -6.475 -2.556 14.098 1.00 95.12 86 ASP A CA 1
ATOM 675 C C . ASP A 1 86 ? -6.537 -1.046 13.846 1.00 95.12 86 ASP A C 1
ATOM 677 O O . ASP A 1 86 ? -7.339 -0.334 14.458 1.00 95.12 86 ASP A O 1
ATOM 681 N N . THR A 1 87 ? -5.722 -0.541 12.915 1.00 96.06 87 THR A N 1
ATOM 682 C CA . THR A 1 87 ? -5.724 0.887 12.564 1.00 96.06 87 THR A CA 1
ATOM 683 C C . THR A 1 87 ? -7.020 1.267 11.842 1.00 96.06 87 THR A C 1
ATOM 685 O O . THR A 1 87 ? -7.626 2.285 12.169 1.00 96.06 87 THR A O 1
ATOM 688 N N . ALA A 1 88 ? -7.520 0.433 10.925 1.00 95.69 88 ALA A N 1
ATOM 689 C CA . ALA A 1 88 ? -8.804 0.667 10.261 1.00 95.69 88 ALA A CA 1
ATOM 690 C C . ALA A 1 88 ? -9.960 0.727 11.275 1.00 95.69 88 ALA A C 1
ATOM 692 O O . ALA A 1 88 ? -10.812 1.619 11.200 1.00 95.69 88 ALA A O 1
ATOM 693 N N . HIS A 1 89 ? -9.947 -0.161 12.275 1.00 95.88 89 HIS A N 1
ATOM 694 C CA . HIS A 1 89 ? -10.945 -0.176 13.340 1.00 95.88 89 HIS A CA 1
ATOM 695 C C . HIS A 1 89 ? -10.957 1.131 14.146 1.00 95.88 89 HIS A C 1
ATOM 697 O O . HIS A 1 89 ? -12.026 1.705 14.355 1.00 95.88 89 HIS A O 1
ATOM 703 N N . GLN A 1 90 ? -9.784 1.662 14.515 1.00 96.56 90 GLN A N 1
ATOM 704 C CA . GLN A 1 90 ? -9.660 2.942 15.232 1.00 96.56 90 GLN A CA 1
ATOM 705 C C . GLN A 1 90 ? -10.290 4.120 14.468 1.00 96.56 90 GLN A C 1
ATOM 707 O O . GLN A 1 90 ? -10.822 5.047 15.080 1.00 96.56 90 GLN A O 1
ATOM 712 N N . TYR A 1 91 ? -10.286 4.071 13.134 1.00 96.50 91 TYR A N 1
ATOM 713 C CA . TYR A 1 91 ? -10.832 5.122 12.269 1.00 96.50 91 TYR A CA 1
ATOM 714 C C . TYR A 1 91 ? -12.289 4.870 11.839 1.00 96.50 91 TYR A C 1
ATOM 716 O O . TYR A 1 91 ? -12.897 5.705 11.154 1.00 96.50 91 TYR A O 1
ATOM 724 N N . ASN A 1 92 ? -12.905 3.775 12.300 1.00 95.94 92 ASN A N 1
ATOM 725 C CA . ASN A 1 92 ? -14.222 3.301 11.863 1.00 95.94 92 ASN A CA 1
ATOM 726 C C . ASN A 1 92 ? -14.276 3.019 10.349 1.00 95.94 92 ASN A C 1
ATOM 728 O O . ASN A 1 92 ? -15.239 3.390 9.674 1.00 95.94 92 ASN A O 1
ATOM 732 N N . ILE A 1 93 ? -13.224 2.398 9.817 1.00 96.50 93 ILE A N 1
ATOM 733 C CA . ILE A 1 93 ? -13.135 1.915 8.437 1.00 96.50 93 ILE A CA 1
ATOM 734 C C . ILE A 1 93 ? -13.256 0.390 8.462 1.00 96.50 93 ILE A C 1
ATOM 736 O O . ILE A 1 93 ? -12.578 -0.294 9.228 1.00 96.50 93 ILE A O 1
ATOM 740 N N . GLN A 1 94 ? -14.123 -0.158 7.616 1.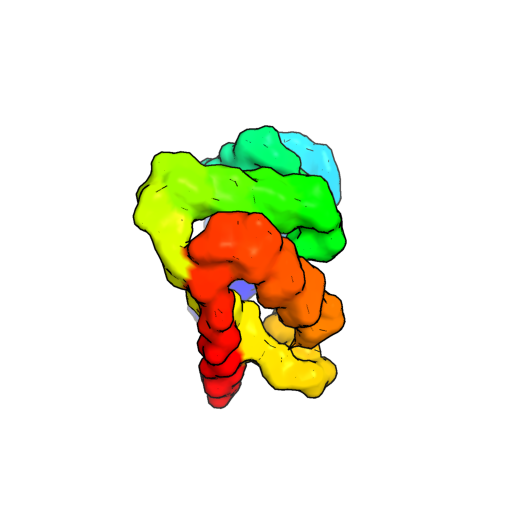00 95.50 94 GLN A N 1
ATOM 741 C CA . GLN A 1 94 ? -14.242 -1.598 7.430 1.00 95.50 94 GLN A CA 1
ATOM 742 C C . GLN A 1 94 ? -13.098 -2.093 6.542 1.00 95.50 94 GLN A C 1
ATOM 744 O O . GLN A 1 94 ? -13.012 -1.714 5.379 1.00 95.50 94 GLN A O 1
ATOM 749 N N . ALA A 1 95 ? -12.246 -2.973 7.055 1.00 92.81 95 ALA A N 1
ATOM 750 C CA . ALA A 1 95 ? -11.209 -3.617 6.258 1.00 92.81 95 ALA A CA 1
ATOM 751 C C . ALA A 1 95 ? -11.628 -5.043 5.865 1.00 92.81 95 ALA A C 1
ATOM 753 O O . ALA A 1 95 ? -12.127 -5.806 6.692 1.00 92.81 95 ALA A O 1
ATOM 754 N N . ILE A 1 96 ? -11.448 -5.393 4.592 1.00 92.00 96 ILE A N 1
ATOM 755 C CA . ILE A 1 96 ? -11.765 -6.706 4.020 1.00 92.00 96 ILE A CA 1
ATOM 756 C C . ILE A 1 96 ? -10.495 -7.259 3.383 1.00 92.00 96 ILE A C 1
ATOM 758 O O . ILE A 1 96 ? -9.837 -6.556 2.623 1.00 92.00 96 ILE A O 1
ATOM 762 N N . VAL A 1 97 ? -10.161 -8.518 3.660 1.00 87.06 97 VAL A N 1
ATOM 763 C CA . VAL A 1 97 ? -8.997 -9.179 3.061 1.00 87.06 97 VAL A CA 1
ATOM 764 C C . VAL A 1 97 ? -9.420 -9.875 1.768 1.00 87.06 97 VAL A C 1
ATOM 766 O O . VAL A 1 97 ? -10.255 -10.778 1.783 1.00 87.06 97 VAL A O 1
ATOM 769 N N . GLY A 1 98 ? -8.856 -9.438 0.644 1.00 82.19 98 GLY A N 1
ATOM 770 C CA . GLY A 1 98 ? -8.980 -10.090 -0.654 1.00 82.19 98 GLY A CA 1
ATOM 771 C C . GLY A 1 98 ? -7.773 -10.988 -0.898 1.00 82.19 98 GLY A C 1
ATOM 772 O O . GLY A 1 98 ? -6.671 -10.491 -1.124 1.00 82.19 98 GLY A O 1
ATOM 773 N N . ALA A 1 99 ? -7.977 -12.305 -0.849 1.00 69.94 99 ALA A N 1
ATOM 774 C CA . ALA A 1 99 ? -6.928 -13.262 -1.179 1.00 69.94 99 ALA A CA 1
ATOM 775 C C . ALA A 1 99 ? -6.708 -13.299 -2.696 1.00 69.94 99 ALA A C 1
ATOM 777 O O . ALA A 1 99 ? -7.647 -13.554 -3.455 1.00 69.94 99 ALA A O 1
ATOM 778 N N . SER A 1 100 ? -5.470 -13.076 -3.136 1.00 61.75 100 SER A N 1
ATOM 779 C CA . SER A 1 100 ? -5.094 -13.355 -4.521 1.00 61.75 100 SER A CA 1
ATOM 780 C C . SER A 1 100 ? -4.918 -14.859 -4.690 1.00 61.75 100 SER A C 1
ATOM 782 O O . SER A 1 100 ? -4.028 -15.451 -4.081 1.00 61.75 100 SER A O 1
ATOM 784 N N . ALA A 1 101 ? -5.756 -15.488 -5.514 1.00 54.03 101 ALA A N 1
ATOM 785 C CA . ALA A 1 101 ? -5.436 -16.807 -6.043 1.00 54.03 101 ALA A CA 1
ATOM 786 C C . ALA A 1 101 ? -4.294 -16.627 -7.054 1.00 54.03 101 ALA A C 1
ATOM 788 O O . ALA A 1 101 ? -4.416 -15.801 -7.960 1.00 54.03 101 ALA A O 1
ATOM 789 N N . LEU A 1 102 ? -3.176 -17.323 -6.836 1.00 48.62 102 LEU A N 1
ATOM 790 C CA . LEU A 1 102 ? -2.110 -17.459 -7.832 1.00 48.62 102 LEU A CA 1
ATOM 791 C C . LEU A 1 102 ? -2.628 -18.210 -9.065 1.00 48.62 102 LEU A C 1
ATOM 793 O O . LEU A 1 102 ? -3.389 -19.188 -8.869 1.00 48.62 102 LEU A O 1
#

Sequence (102 aa):
MVPHWDPIISASYACGRHSPPHPHDLGSSFYLELGPYGSWDPDILREHMTQLKEAAISTLVLFWYPPGIADDNRDPSDDLVPAILDTAHQYNIQAIVGASAL

Organism: Myotis brandtii (NCBI:txid109478)

Secondary structure (DSSP, 8-state):
-PPPSSHHHHTTS--S---TTSTT--SSSS--TT-S--TT-HHHHHHHHHHHHHTT--EEEEEE--TT---TT----TTHHHHHHHHHHHTT-EEEEEE---

Foldseek 3Di:
DDADPDPVVSVVDDDDQFDPPPQPGDPDPDADPVGPDDLQDLVVLLVVLVVCVVVVHQEAEDEAEPPPDDPPPDDHCPVCVVSNCVSSVVSNHHYHYDYDDD

Radius of gyration: 16.85 Å; chains: 1; bounding box: 33×31×45 Å